Protein AF-A0A8H5KND0-F1 (afdb_monomer)

Structure (mmCIF, N/CA/C/O backbone):
data_AF-A0A8H5KND0-F1
#
_entry.id   AF-A0A8H5KND0-F1
#
loop_
_atom_site.group_PDB
_atom_site.id
_atom_site.type_symbol
_atom_site.label_atom_id
_atom_site.label_alt_id
_atom_site.label_comp_id
_atom_site.label_asym_id
_atom_site.label_entity_id
_atom_site.label_seq_id
_atom_site.pdbx_PDB_ins_code
_atom_site.Cartn_x
_atom_site.Cartn_y
_atom_site.Cartn_z
_atom_site.occupancy
_atom_site.B_iso_or_equiv
_atom_site.auth_seq_id
_atom_site.auth_comp_id
_atom_site.auth_asym_id
_atom_site.auth_atom_id
_atom_site.pdbx_PDB_model_num
ATOM 1 N N . MET A 1 1 ? -4.749 23.065 -3.762 1.00 37.09 1 MET A N 1
ATOM 2 C CA . MET A 1 1 ? -4.722 21.613 -3.501 1.00 37.09 1 MET A CA 1
ATOM 3 C C . MET A 1 1 ? -5.572 21.393 -2.271 1.00 37.09 1 MET A C 1
ATOM 5 O O . MET A 1 1 ? -5.236 21.944 -1.234 1.00 37.09 1 MET A O 1
ATOM 9 N N . SER A 1 2 ? -6.724 20.744 -2.408 1.00 36.97 2 SER A N 1
ATOM 10 C CA . SER A 1 2 ? -7.594 20.468 -1.264 1.00 36.97 2 SER A CA 1
ATOM 11 C C . SER A 1 2 ? -6.877 19.474 -0.355 1.00 36.97 2 SER A C 1
ATOM 13 O O . SER A 1 2 ? -6.559 18.373 -0.800 1.00 36.97 2 SER A O 1
ATOM 15 N N . SER A 1 3 ? -6.564 19.870 0.879 1.00 43.94 3 SER A N 1
ATOM 16 C CA . SER A 1 3 ? -6.130 18.925 1.906 1.00 43.94 3 SER A CA 1
ATOM 17 C C . SER A 1 3 ? -7.290 17.968 2.158 1.00 43.94 3 SER A C 1
ATOM 19 O O . SER A 1 3 ? -8.292 18.366 2.748 1.00 43.94 3 SER A O 1
ATOM 21 N N . ASN A 1 4 ? -7.186 16.730 1.673 1.00 55.44 4 ASN A N 1
ATOM 22 C CA . ASN A 1 4 ? -8.053 15.652 2.135 1.00 55.44 4 ASN A CA 1
ATOM 23 C C . ASN A 1 4 ? -7.668 15.375 3.589 1.00 55.44 4 ASN A C 1
ATOM 25 O O . ASN A 1 4 ? -6.704 14.663 3.863 1.00 55.44 4 ASN A O 1
ATOM 29 N N . THR A 1 5 ? -8.360 16.023 4.520 1.00 63.59 5 THR A N 1
ATOM 30 C CA . THR A 1 5 ? -8.155 15.807 5.950 1.00 63.59 5 THR A CA 1
ATOM 31 C C . THR A 1 5 ? -8.775 14.464 6.317 1.00 63.59 5 THR A C 1
ATOM 33 O O . THR A 1 5 ? -9.998 14.326 6.343 1.00 63.59 5 THR A O 1
ATOM 36 N N . ILE A 1 6 ? -7.932 13.467 6.578 1.00 80.19 6 ILE A N 1
ATOM 37 C CA . ILE A 1 6 ? -8.362 12.140 7.022 1.00 80.19 6 ILE A CA 1
ATOM 38 C C . ILE A 1 6 ? -8.923 12.289 8.434 1.00 80.19 6 ILE A C 1
ATOM 40 O O . ILE A 1 6 ? -8.190 12.569 9.378 1.00 80.19 6 ILE A O 1
ATOM 44 N N . SER A 1 7 ? -10.243 12.171 8.558 1.00 82.94 7 SER A N 1
ATOM 45 C CA . SER A 1 7 ? -10.972 12.425 9.809 1.00 82.94 7 SER A CA 1
ATOM 46 C C . SER A 1 7 ? -11.584 11.167 10.424 1.00 82.94 7 SER A C 1
ATOM 48 O O . SER A 1 7 ? -12.046 11.205 11.562 1.00 82.94 7 SER A O 1
ATOM 50 N N . GLN A 1 8 ? -11.569 10.046 9.699 1.00 90.94 8 GLN A N 1
ATOM 51 C CA . GLN A 1 8 ? -12.144 8.778 10.135 1.00 90.94 8 GLN A CA 1
ATOM 52 C C . GLN A 1 8 ? -11.347 7.584 9.605 1.00 90.94 8 GLN A C 1
ATOM 54 O O . GLN A 1 8 ? -10.642 7.681 8.600 1.00 90.94 8 GLN A O 1
ATOM 59 N N . LEU A 1 9 ? -11.473 6.451 10.296 1.00 93.88 9 LEU A N 1
ATOM 60 C CA . LEU A 1 9 ? -10.947 5.171 9.830 1.00 93.88 9 LEU A CA 1
ATOM 61 C C . LEU A 1 9 ? -11.792 4.632 8.665 1.00 93.88 9 LEU A C 1
ATOM 63 O O . LEU A 1 9 ? -13.006 4.845 8.653 1.00 93.88 9 LEU A O 1
ATOM 67 N N . PRO A 1 10 ? -11.187 3.881 7.727 1.00 95.19 10 PRO A N 1
ATOM 68 C CA . PRO A 1 10 ? -11.930 3.250 6.649 1.00 95.19 10 PRO A CA 1
ATOM 69 C C . PRO A 1 10 ? -12.854 2.161 7.206 1.00 95.19 10 PRO A C 1
ATOM 71 O O . PRO A 1 10 ? -12.515 1.463 8.175 1.00 95.19 10 PRO A O 1
ATOM 74 N N . THR A 1 11 ? -14.002 1.972 6.554 1.00 95.56 11 THR A N 1
ATOM 75 C CA . THR A 1 11 ? -14.897 0.842 6.838 1.00 95.56 11 THR A CA 1
ATOM 76 C C . THR A 1 11 ? -14.176 -0.493 6.594 1.00 95.56 11 THR A C 1
ATOM 78 O O . THR A 1 11 ? -13.164 -0.527 5.885 1.00 95.56 11 THR A O 1
ATOM 81 N N . PRO A 1 12 ? -14.669 -1.622 7.142 1.00 95.31 12 PRO A N 1
ATOM 82 C CA . PRO A 1 12 ? -14.065 -2.931 6.887 1.00 95.31 12 PRO A CA 1
ATOM 83 C C . PRO A 1 12 ? -13.919 -3.256 5.391 1.00 95.31 12 PRO A C 1
ATOM 85 O O . PRO A 1 12 ? -12.857 -3.699 4.968 1.00 95.31 12 PRO A O 1
ATOM 88 N N . GLU A 1 13 ? -14.932 -2.941 4.579 1.00 95.88 13 GLU A N 1
ATOM 89 C CA . GLU A 1 13 ? -14.924 -3.164 3.124 1.00 95.88 13 GLU A CA 1
ATOM 90 C C . GLU A 1 13 ? -13.897 -2.277 2.395 1.00 95.88 13 GLU A C 1
ATOM 92 O O . GLU A 1 13 ? -13.140 -2.743 1.538 1.00 95.88 13 GLU A O 1
ATOM 97 N N . GLN A 1 14 ? -13.811 -0.993 2.764 1.00 96.56 14 GLN A N 1
ATOM 98 C CA . GLN A 1 14 ? -12.798 -0.081 2.220 1.00 96.56 14 GLN A CA 1
ATOM 99 C C . GLN A 1 14 ? -11.389 -0.546 2.588 1.00 96.56 14 GLN A C 1
ATOM 101 O O . GLN A 1 14 ? -10.478 -0.526 1.760 1.00 96.56 14 GLN A O 1
ATOM 106 N N . ARG A 1 15 ? -11.205 -1.000 3.828 1.00 96.69 15 ARG A N 1
ATOM 107 C CA . ARG A 1 15 ? -9.927 -1.504 4.319 1.00 96.69 15 ARG A CA 1
ATOM 108 C C . ARG A 1 15 ? -9.506 -2.777 3.602 1.00 96.69 15 ARG A C 1
ATOM 110 O O . ARG A 1 15 ? -8.347 -2.873 3.207 1.00 96.69 15 ARG A O 1
ATOM 117 N 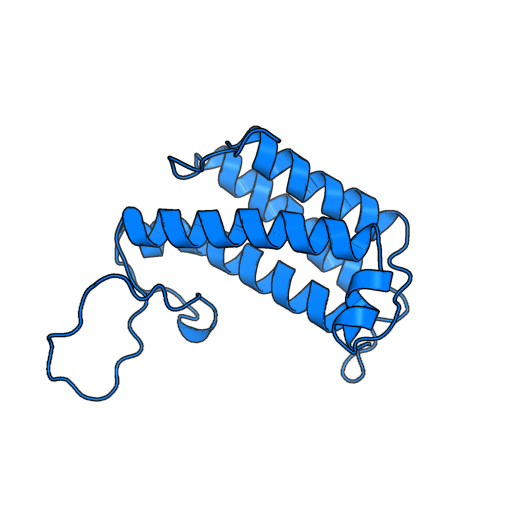N . GLU A 1 16 ? -10.423 -3.719 3.407 1.00 97.00 16 GLU A N 1
ATOM 118 C CA . GLU A 1 16 ? -10.185 -4.934 2.627 1.00 97.00 16 GLU A CA 1
ATOM 119 C C . GLU A 1 16 ? -9.772 -4.584 1.195 1.00 97.00 16 GLU A C 1
ATOM 121 O O . GLU A 1 16 ? -8.762 -5.083 0.702 1.00 97.00 16 GLU A O 1
ATOM 126 N N . THR A 1 17 ? -10.471 -3.633 0.570 1.0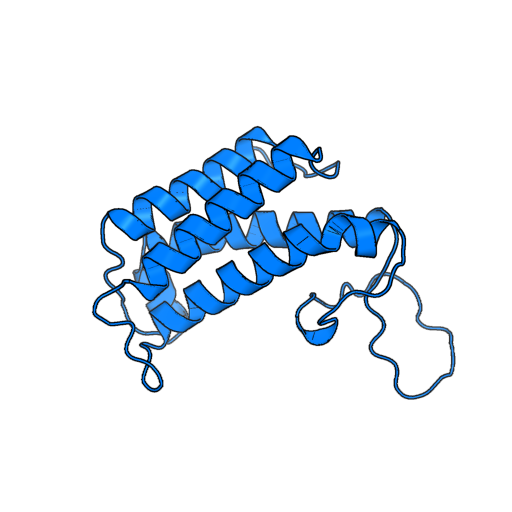0 98.00 17 THR A N 1
ATOM 127 C CA . THR A 1 17 ? -10.136 -3.142 -0.773 1.00 98.00 17 THR A CA 1
ATOM 128 C C . THR A 1 17 ? -8.728 -2.544 -0.829 1.00 98.00 17 THR A C 1
ATOM 130 O O . THR A 1 17 ? -7.941 -2.912 -1.701 1.00 98.00 17 THR A O 1
ATOM 133 N N . ILE A 1 18 ? -8.372 -1.647 0.098 1.00 97.75 18 ILE A N 1
ATOM 134 C CA . ILE A 1 18 ? -7.031 -1.036 0.143 1.00 97.75 18 ILE A CA 1
ATOM 135 C C . ILE A 1 18 ? -5.961 -2.111 0.375 1.00 97.75 18 ILE A C 1
ATOM 137 O O . ILE A 1 18 ? -4.939 -2.120 -0.311 1.00 97.75 18 ILE A O 1
ATOM 141 N N . THR A 1 19 ? -6.212 -3.040 1.298 1.00 98.12 19 THR A N 1
ATOM 142 C CA . THR A 1 19 ? -5.298 -4.141 1.633 1.00 98.12 19 THR A CA 1
ATOM 143 C C . THR A 1 19 ? -5.052 -5.032 0.416 1.00 98.12 19 THR A C 1
ATOM 145 O O . THR A 1 19 ? -3.902 -5.282 0.066 1.00 98.12 19 THR A O 1
ATOM 148 N N . ALA A 1 20 ? -6.107 -5.417 -0.307 1.00 98.31 20 ALA A N 1
ATOM 149 C CA . ALA A 1 20 ? -5.995 -6.204 -1.532 1.00 98.31 20 ALA A CA 1
ATOM 150 C C . ALA A 1 20 ? -5.185 -5.480 -2.622 1.00 98.31 20 ALA A C 1
ATOM 152 O O . ALA A 1 20 ? -4.365 -6.098 -3.297 1.00 98.31 20 ALA A O 1
ATOM 153 N N . ARG A 1 21 ? -5.352 -4.159 -2.775 1.00 98.50 21 ARG A N 1
ATOM 154 C CA . ARG A 1 21 ? -4.564 -3.375 -3.744 1.00 98.50 21 ARG A CA 1
ATOM 155 C C . ARG A 1 21 ? -3.096 -3.248 -3.351 1.00 98.50 21 ARG A C 1
ATOM 157 O O . ARG A 1 21 ? -2.237 -3.281 -4.229 1.00 98.50 21 ARG A O 1
ATOM 164 N N . LEU A 1 22 ? -2.799 -3.117 -2.058 1.00 98.44 22 LEU A N 1
ATOM 165 C CA . LEU A 1 22 ? -1.423 -3.137 -1.558 1.00 98.44 22 LEU A CA 1
ATOM 166 C C . LEU A 1 22 ? -0.769 -4.501 -1.820 1.00 98.44 22 LEU A C 1
ATOM 168 O O . LEU A 1 22 ? 0.366 -4.547 -2.282 1.00 98.44 22 LEU A O 1
ATOM 172 N N . GLU A 1 23 ? -1.499 -5.596 -1.604 1.00 98.62 23 GLU A N 1
ATOM 173 C CA . GLU A 1 23 ? -1.040 -6.957 -1.902 1.00 98.62 23 GLU A CA 1
ATOM 174 C C . GLU A 1 23 ? -0.790 -7.174 -3.407 1.00 98.62 23 GLU A C 1
ATOM 176 O O . GLU A 1 23 ? 0.235 -7.739 -3.793 1.00 98.62 23 GLU A O 1
ATOM 181 N N . ASP A 1 24 ? -1.674 -6.673 -4.277 1.00 98.56 24 ASP A N 1
ATOM 182 C CA . ASP A 1 24 ? -1.467 -6.695 -5.733 1.00 98.56 24 ASP A CA 1
ATOM 183 C C . ASP A 1 24 ? -0.183 -5.942 -6.133 1.00 98.56 24 ASP A C 1
ATOM 185 O O . ASP A 1 24 ? 0.570 -6.398 -6.998 1.00 98.56 24 ASP A O 1
ATOM 189 N N . LEU A 1 25 ? 0.080 -4.792 -5.503 1.00 98.62 25 LEU A N 1
ATOM 190 C CA . LEU A 1 25 ? 1.283 -3.996 -5.747 1.00 98.62 25 LEU A CA 1
ATOM 191 C C . LEU A 1 25 ? 2.552 -4.705 -5.252 1.00 98.62 25 LEU A C 1
ATOM 193 O O . LEU A 1 25 ? 3.550 -4.716 -5.971 1.00 98.62 25 LEU A O 1
ATOM 197 N N . ILE A 1 26 ? 2.512 -5.335 -4.073 1.00 98.44 26 ILE A N 1
ATOM 198 C CA . ILE A 1 26 ? 3.617 -6.154 -3.546 1.00 98.44 26 ILE A CA 1
ATOM 199 C C . ILE A 1 26 ? 3.991 -7.237 -4.558 1.00 98.44 26 ILE A C 1
ATOM 201 O O . ILE A 1 26 ? 5.151 -7.323 -4.957 1.00 98.44 26 ILE A O 1
ATOM 205 N N . LYS A 1 27 ? 3.006 -8.005 -5.040 1.00 98.50 27 LYS A N 1
ATOM 206 C CA . LYS A 1 27 ? 3.230 -9.074 -6.026 1.00 98.50 27 LYS A CA 1
ATOM 207 C C . LYS A 1 27 ? 3.809 -8.550 -7.336 1.00 98.50 27 LYS A C 1
ATOM 209 O O . LYS A 1 27 ? 4.680 -9.195 -7.917 1.00 98.50 27 LYS A O 1
ATOM 214 N N . ALA A 1 28 ? 3.347 -7.390 -7.805 1.00 98.44 28 ALA A N 1
ATOM 215 C CA . ALA A 1 28 ? 3.879 -6.765 -9.013 1.00 98.44 28 ALA A CA 1
ATOM 216 C C . ALA A 1 28 ? 5.356 -6.364 -8.845 1.00 98.44 28 ALA A C 1
ATOM 218 O O . ALA A 1 28 ? 6.154 -6.600 -9.750 1.00 98.44 28 ALA A O 1
ATOM 219 N N . ILE A 1 29 ? 5.728 -5.819 -7.681 1.00 97.94 29 ILE A N 1
ATOM 220 C CA . ILE A 1 29 ? 7.119 -5.477 -7.354 1.00 97.94 29 ILE A CA 1
ATOM 221 C C . ILE A 1 29 ? 7.990 -6.735 -7.253 1.00 97.94 29 ILE A C 1
ATOM 223 O O . ILE A 1 29 ? 9.070 -6.779 -7.835 1.00 97.94 29 ILE A O 1
ATOM 227 N N . GLU A 1 30 ? 7.512 -7.777 -6.573 1.00 97.44 30 GLU A N 1
ATOM 228 C CA . GLU A 1 30 ? 8.237 -9.047 -6.415 1.00 97.44 30 GLU A CA 1
ATOM 229 C C . GLU A 1 30 ? 8.379 -9.828 -7.736 1.00 97.44 30 GLU A C 1
ATOM 231 O O . GLU A 1 30 ? 9.264 -10.670 -7.866 1.00 97.44 30 GLU A O 1
ATOM 236 N N . SER A 1 31 ? 7.541 -9.525 -8.733 1.00 97.31 31 SER A N 1
ATOM 237 C CA . SER A 1 31 ? 7.619 -10.086 -10.091 1.00 97.31 31 SER A CA 1
ATOM 238 C C . SER A 1 31 ? 8.517 -9.277 -11.035 1.00 97.31 31 SER A C 1
ATOM 240 O O . SER A 1 31 ? 8.691 -9.651 -12.196 1.00 97.31 31 SER A O 1
ATOM 242 N N . HIS A 1 32 ? 9.060 -8.147 -10.577 1.00 96.62 32 HIS A N 1
ATOM 243 C CA . HIS A 1 32 ? 9.923 -7.297 -11.384 1.00 96.62 32 HIS A CA 1
ATOM 244 C C . HIS A 1 32 ? 11.230 -8.022 -11.742 1.00 96.62 32 HIS A C 1
ATOM 246 O O . HIS A 1 32 ? 11.815 -8.712 -10.913 1.00 96.62 32 HIS A O 1
ATOM 252 N N . SER A 1 33 ? 11.755 -7.829 -12.954 1.00 94.19 33 SER A N 1
ATOM 253 C CA . SER A 1 33 ? 12.955 -8.545 -13.428 1.00 94.19 33 SER A CA 1
ATOM 254 C C . SER A 1 33 ? 14.218 -8.263 -12.602 1.00 94.19 33 SER A C 1
ATOM 256 O O . SER A 1 33 ? 15.110 -9.104 -12.525 1.00 94.19 33 SER A O 1
ATOM 258 N N . GLN A 1 34 ? 14.288 -7.089 -11.968 1.00 93.12 34 GLN A N 1
ATOM 259 C CA . GLN A 1 34 ? 15.369 -6.693 -11.053 1.00 93.12 34 GLN A CA 1
ATOM 260 C C . GLN A 1 34 ? 15.111 -7.095 -9.588 1.00 93.12 34 GLN A C 1
ATOM 262 O O . GLN A 1 34 ? 15.919 -6.789 -8.708 1.00 93.12 34 GLN A O 1
ATOM 267 N N . TRP A 1 35 ? 13.994 -7.768 -9.299 1.00 95.94 35 TRP A N 1
ATOM 268 C CA . TRP A 1 35 ? 13.734 -8.361 -7.992 1.00 95.94 35 TRP A CA 1
ATOM 269 C C . TRP A 1 35 ? 14.466 -9.701 -7.883 1.00 95.94 35 TRP A C 1
ATOM 271 O O . TRP A 1 35 ? 13.915 -10.769 -8.142 1.00 95.94 35 TRP A O 1
ATOM 281 N N . THR A 1 36 ? 15.745 -9.650 -7.509 1.00 93.56 36 THR A N 1
ATOM 282 C CA . THR A 1 36 ? 16.612 -10.836 -7.416 1.00 93.56 36 THR A CA 1
ATOM 283 C C . THR A 1 36 ? 17.139 -11.060 -5.996 1.00 93.56 36 THR A C 1
ATOM 285 O O . THR A 1 36 ? 18.301 -10.755 -5.722 1.00 93.56 36 THR A O 1
ATOM 288 N N . PRO A 1 37 ? 16.327 -11.585 -5.058 1.00 91.62 37 PRO A N 1
ATOM 289 C CA . PRO A 1 37 ? 16.787 -11.881 -3.705 1.00 91.62 37 PRO A CA 1
ATOM 290 C C . PRO A 1 37 ? 18.016 -12.814 -3.680 1.00 91.62 37 PRO A C 1
ATOM 292 O O . PRO A 1 37 ? 18.090 -13.750 -4.478 1.00 91.62 37 PRO A O 1
ATOM 295 N N . PRO A 1 38 ? 18.979 -12.598 -2.761 1.00 90.12 38 PRO A N 1
ATOM 296 C CA . PRO A 1 38 ? 18.996 -11.547 -1.737 1.00 90.12 38 PRO A CA 1
ATOM 297 C C . PRO A 1 38 ? 19.472 -10.173 -2.253 1.00 90.12 38 PRO A C 1
ATOM 299 O O . PRO A 1 38 ? 19.368 -9.184 -1.534 1.00 90.12 38 PRO A O 1
ATOM 302 N N . ASN A 1 39 ? 19.976 -10.091 -3.486 1.00 89.25 39 ASN A N 1
ATOM 303 C CA . ASN A 1 39 ? 20.545 -8.882 -4.086 1.00 89.25 39 ASN A CA 1
ATOM 304 C C . ASN A 1 39 ? 19.473 -8.074 -4.829 1.00 89.25 39 ASN A C 1
ATOM 306 O O . ASN A 1 39 ? 19.498 -7.957 -6.053 1.00 89.25 39 ASN A O 1
ATOM 310 N N . VAL A 1 40 ? 18.502 -7.554 -4.083 1.00 93.19 40 VAL A N 1
ATOM 311 C CA . VAL A 1 40 ? 17.439 -6.710 -4.639 1.00 93.19 40 VAL A CA 1
ATOM 312 C C . VAL A 1 40 ? 17.972 -5.300 -4.901 1.00 93.19 40 VAL A C 1
ATOM 314 O O . VAL A 1 40 ? 18.732 -4.755 -4.097 1.00 93.19 40 VAL A O 1
ATOM 317 N N . ASP A 1 41 ? 17.556 -4.692 -6.014 1.00 94.25 41 ASP A N 1
ATOM 318 C CA . ASP A 1 41 ? 17.822 -3.278 -6.283 1.00 94.25 41 ASP A CA 1
ATOM 319 C C . ASP A 1 41 ? 17.334 -2.379 -5.124 1.00 94.25 41 ASP A C 1
ATOM 321 O O . ASP A 1 41 ? 16.240 -2.558 -4.589 1.00 94.25 41 ASP A O 1
ATOM 325 N N . ARG A 1 42 ? 18.144 -1.391 -4.720 1.00 92.50 42 ARG A N 1
ATOM 326 C CA . ARG A 1 42 ? 17.865 -0.581 -3.521 1.00 92.50 42 ARG A CA 1
ATOM 327 C C . ARG A 1 42 ? 16.634 0.314 -3.662 1.00 92.50 42 ARG A C 1
ATOM 329 O O . ARG A 1 42 ? 15.934 0.502 -2.669 1.00 92.50 42 ARG A O 1
ATOM 336 N N . GLY A 1 43 ? 16.383 0.880 -4.842 1.00 93.69 43 GLY A N 1
ATOM 337 C CA . GLY A 1 43 ? 15.194 1.692 -5.108 1.00 93.69 43 GLY A CA 1
ATOM 338 C C . GLY A 1 43 ? 13.929 0.837 -5.109 1.00 93.69 43 GLY A C 1
ATOM 339 O O . GLY A 1 43 ? 12.931 1.200 -4.486 1.00 93.69 43 GLY A O 1
ATOM 340 N N . LEU A 1 44 ? 14.007 -0.346 -5.720 1.00 95.31 44 LEU A N 1
ATOM 341 C CA . LEU A 1 44 ? 12.906 -1.305 -5.751 1.00 95.31 44 LEU A CA 1
ATOM 342 C C . LEU A 1 44 ? 12.585 -1.850 -4.349 1.00 95.31 44 LEU A C 1
ATOM 344 O O . LEU A 1 44 ? 11.423 -1.876 -3.945 1.00 95.31 44 LEU A O 1
ATOM 348 N N . PHE A 1 45 ? 13.614 -2.212 -3.578 1.00 95.38 45 PHE A N 1
ATOM 349 C CA . PHE A 1 45 ? 13.469 -2.656 -2.191 1.00 95.38 45 PHE A CA 1
ATOM 350 C C . PHE A 1 45 ? 12.874 -1.566 -1.297 1.00 95.38 45 PHE A C 1
ATOM 352 O O . PHE A 1 45 ? 12.020 -1.860 -0.467 1.00 95.38 45 PHE A O 1
ATOM 359 N N . HIS A 1 46 ? 13.298 -0.311 -1.474 1.00 94.31 46 HIS A N 1
ATOM 360 C CA . HIS A 1 46 ? 12.757 0.818 -0.721 1.00 94.31 46 HIS A CA 1
ATOM 361 C C . HIS A 1 46 ? 11.243 0.914 -0.906 1.00 94.31 46 HIS A C 1
ATOM 363 O O . HIS A 1 46 ? 10.503 0.890 0.073 1.00 94.31 46 HIS A O 1
ATOM 369 N N . VAL A 1 47 ? 10.776 0.941 -2.157 1.00 95.44 47 VAL A N 1
ATOM 370 C CA . VAL A 1 47 ? 9.341 0.982 -2.461 1.00 95.44 47 VAL A CA 1
ATOM 371 C C . VAL A 1 47 ? 8.614 -0.238 -1.895 1.00 95.44 47 VAL A C 1
ATOM 373 O O . VAL A 1 47 ? 7.580 -0.080 -1.249 1.00 95.44 47 VAL A O 1
ATOM 376 N N . TRP A 1 48 ? 9.165 -1.441 -2.068 1.00 96.62 48 TRP A N 1
ATOM 377 C CA . TRP A 1 48 ? 8.585 -2.667 -1.517 1.00 96.62 48 TRP A CA 1
ATOM 378 C C . TRP A 1 48 ? 8.422 -2.625 0.009 1.00 96.62 48 TRP A C 1
ATOM 380 O O . TRP A 1 48 ? 7.340 -2.934 0.506 1.00 96.62 48 TRP A O 1
ATOM 390 N N . ASP A 1 49 ? 9.450 -2.205 0.754 1.00 94.50 49 ASP A N 1
ATOM 391 C CA . ASP A 1 49 ? 9.415 -2.134 2.224 1.00 94.50 49 ASP A CA 1
ATOM 392 C C . ASP A 1 49 ? 8.308 -1.185 2.698 1.00 94.50 49 ASP A C 1
ATOM 394 O O . ASP A 1 49 ? 7.550 -1.516 3.613 1.00 94.50 49 ASP A O 1
ATOM 398 N N . PHE A 1 50 ? 8.129 -0.050 2.016 1.00 92.38 50 PHE A N 1
ATOM 399 C CA . PHE A 1 50 ? 7.011 0.849 2.296 1.00 92.38 50 PHE A CA 1
ATOM 400 C C . PHE A 1 50 ? 5.657 0.188 2.062 1.00 92.38 50 PHE A C 1
ATOM 402 O O . PHE A 1 50 ? 4.808 0.230 2.953 1.00 92.38 50 PHE A O 1
ATOM 409 N N . VAL A 1 51 ? 5.451 -0.438 0.901 1.00 96.69 51 VAL A N 1
ATOM 410 C CA . VAL A 1 51 ? 4.162 -1.062 0.569 1.00 96.69 51 VAL A CA 1
ATOM 411 C C . VAL A 1 51 ? 3.851 -2.212 1.535 1.00 96.69 51 VAL A C 1
ATOM 413 O O . VAL A 1 51 ? 2.723 -2.307 2.019 1.00 96.69 51 VAL A O 1
ATOM 416 N N . LYS A 1 52 ? 4.846 -3.031 1.906 1.00 96.19 52 LYS A N 1
ATOM 417 C CA . LYS A 1 52 ? 4.697 -4.109 2.901 1.00 96.19 52 LYS A CA 1
ATOM 418 C C . LYS A 1 52 ? 4.305 -3.582 4.275 1.00 96.19 52 LYS A C 1
ATOM 420 O O . LYS A 1 52 ? 3.388 -4.128 4.887 1.00 96.19 52 LYS A O 1
ATOM 425 N N . ARG A 1 53 ? 4.952 -2.515 4.757 1.00 94.12 53 ARG A N 1
ATOM 426 C CA . ARG A 1 53 ? 4.594 -1.902 6.047 1.00 94.12 53 ARG A CA 1
ATOM 427 C C . ARG A 1 53 ? 3.204 -1.289 6.012 1.00 94.12 53 ARG A C 1
ATOM 429 O O . ARG A 1 53 ? 2.441 -1.487 6.951 1.00 94.12 53 ARG A O 1
ATOM 436 N N . SER A 1 54 ? 2.843 -0.602 4.928 1.00 95.94 54 SER A N 1
ATOM 437 C CA . SER A 1 54 ? 1.492 -0.064 4.756 1.00 95.94 54 SER A CA 1
ATOM 438 C C . SER A 1 54 ? 0.439 -1.170 4.753 1.00 95.94 54 SER A C 1
ATOM 440 O O . SER A 1 54 ? -0.565 -1.044 5.447 1.00 95.94 54 SER A O 1
ATOM 442 N N . HIS A 1 55 ? 0.689 -2.276 4.047 1.00 97.81 55 HIS A N 1
ATOM 443 C CA . HIS A 1 55 ? -0.185 -3.447 4.064 1.00 97.81 55 HIS A CA 1
ATOM 444 C C . HIS A 1 55 ? -0.356 -3.991 5.486 1.00 97.81 55 HIS A C 1
ATOM 446 O O . HIS A 1 55 ? -1.477 -4.154 5.958 1.00 97.81 55 HIS A O 1
ATOM 452 N N . TYR A 1 56 ? 0.747 -4.220 6.200 1.00 96.31 56 TYR A N 1
ATOM 453 C CA . TYR A 1 56 ? 0.708 -4.717 7.573 1.00 96.31 56 TYR A CA 1
ATOM 454 C C . TYR A 1 56 ? -0.070 -3.783 8.518 1.00 96.31 56 TYR A C 1
ATOM 456 O O . TYR A 1 56 ? -0.958 -4.245 9.236 1.00 96.31 56 TYR A O 1
ATOM 464 N N . ILE A 1 57 ? 0.170 -2.469 8.460 1.00 94.75 57 ILE A N 1
ATOM 465 C CA . ILE A 1 57 ? -0.586 -1.490 9.258 1.00 94.75 57 ILE A CA 1
ATOM 466 C C . ILE A 1 57 ? -2.088 -1.611 8.980 1.00 94.75 57 ILE A C 1
ATOM 468 O O . ILE A 1 57 ? -2.873 -1.656 9.925 1.00 94.75 57 ILE A O 1
ATOM 472 N N . MET A 1 58 ? -2.494 -1.726 7.709 1.00 96.62 58 MET A N 1
ATOM 473 C CA . MET A 1 58 ? -3.904 -1.893 7.340 1.00 96.62 58 MET A CA 1
ATOM 474 C C . MET A 1 58 ? -4.526 -3.154 7.953 1.00 96.62 58 MET A C 1
ATOM 476 O O . MET A 1 58 ? -5.667 -3.099 8.411 1.00 96.62 58 MET A O 1
ATOM 480 N N . THR A 1 59 ? -3.779 -4.259 8.039 1.00 96.44 59 THR A N 1
ATOM 481 C CA . THR A 1 59 ? -4.259 -5.497 8.684 1.00 96.44 59 THR A CA 1
ATOM 482 C C . THR A 1 59 ? -4.389 -5.389 10.206 1.00 96.44 59 THR A C 1
ATOM 484 O O . THR A 1 59 ? -5.172 -6.118 10.808 1.00 96.44 59 THR A O 1
ATOM 487 N N . GLU A 1 60 ? -3.673 -4.454 10.833 1.00 95.62 60 GLU A N 1
ATOM 488 C CA . GLU A 1 60 ? -3.627 -4.291 12.291 1.00 95.62 60 GLU A CA 1
ATOM 489 C C . GLU A 1 60 ? -4.498 -3.139 12.814 1.00 95.62 60 GLU A C 1
ATOM 491 O O . GLU A 1 60 ? -4.622 -2.981 14.028 1.00 95.62 60 GLU A O 1
ATOM 496 N N . LEU A 1 61 ? -5.142 -2.347 11.945 1.00 93.94 61 LEU A N 1
ATOM 497 C CA . LEU A 1 61 ? -5.906 -1.157 12.355 1.00 93.94 61 LEU A CA 1
ATOM 498 C C . LEU A 1 61 ? -6.944 -1.436 13.457 1.00 93.94 61 LEU A C 1
ATOM 500 O O . LEU A 1 61 ? -7.051 -0.646 14.394 1.00 93.94 61 LEU A O 1
ATOM 504 N N . ASP A 1 62 ? -7.666 -2.562 13.409 1.00 94.06 62 ASP A N 1
ATOM 505 C CA . ASP A 1 62 ? -8.630 -2.905 14.471 1.00 94.06 62 ASP A CA 1
ATOM 506 C C . ASP A 1 62 ? -7.944 -3.290 15.779 1.00 94.06 62 ASP A C 1
ATOM 508 O O . ASP A 1 62 ? -8.488 -3.047 16.856 1.00 94.06 62 ASP A O 1
ATOM 512 N N . ASN A 1 63 ? -6.771 -3.921 15.704 1.00 93.00 63 ASN A N 1
ATOM 513 C CA . ASN A 1 63 ? -6.006 -4.275 16.892 1.00 93.00 63 ASN A CA 1
ATOM 514 C C . ASN A 1 63 ? -5.456 -3.015 17.557 1.00 93.00 63 ASN A C 1
ATOM 516 O O . ASN A 1 63 ? -5.616 -2.864 18.765 1.00 93.00 63 ASN A O 1
ATOM 520 N N . ILE A 1 64 ? -4.930 -2.072 16.771 1.00 91.44 64 ILE A N 1
ATOM 521 C CA . ILE A 1 64 ? -4.488 -0.760 17.258 1.00 91.44 64 ILE A CA 1
ATOM 522 C C . ILE A 1 64 ? -5.666 -0.007 17.892 1.00 91.44 64 ILE A C 1
ATOM 524 O O . ILE A 1 64 ? -5.566 0.434 19.038 1.00 91.44 64 ILE A O 1
ATOM 528 N N . ALA A 1 65 ? -6.805 0.084 17.193 1.00 90.88 65 ALA A N 1
ATOM 529 C CA . ALA A 1 65 ? -7.986 0.806 17.668 1.00 90.88 65 ALA A CA 1
ATOM 530 C C . ALA A 1 65 ? -8.542 0.230 18.979 1.00 90.88 65 ALA A C 1
ATOM 532 O O . ALA A 1 65 ? -8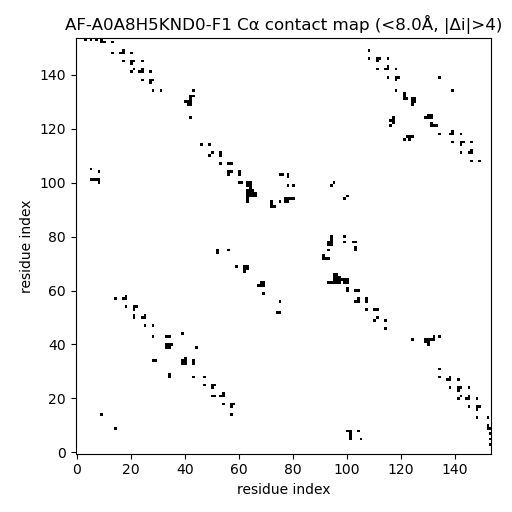.954 0.979 19.861 1.00 90.88 65 ALA A O 1
ATOM 533 N N . ALA A 1 66 ? -8.522 -1.096 19.127 1.00 90.25 66 ALA A N 1
ATOM 534 C CA . ALA A 1 66 ? -9.017 -1.788 20.313 1.00 90.25 66 ALA A CA 1
ATOM 535 C C . ALA A 1 66 ? -7.959 -1.995 21.414 1.00 90.25 66 ALA A C 1
ATOM 537 O O . ALA A 1 66 ? -8.262 -2.641 22.417 1.00 90.25 66 ALA A O 1
ATOM 538 N N . GLY A 1 67 ? -6.718 -1.527 21.227 1.00 86.94 67 GLY A N 1
ATOM 539 C CA . GLY A 1 67 ? -5.620 -1.768 22.171 1.00 86.94 67 GLY A CA 1
ATOM 540 C C . GLY A 1 67 ? -5.230 -3.240 22.323 1.00 86.94 67 GLY A C 1
ATOM 541 O O . GLY A 1 67 ? -4.703 -3.646 23.358 1.00 86.94 67 GLY A O 1
ATOM 542 N N . ARG A 1 68 ? -5.494 -4.061 21.302 1.00 89.12 68 ARG A N 1
ATOM 543 C CA . ARG A 1 68 ? -5.050 -5.456 21.254 1.00 89.12 68 ARG A CA 1
ATOM 544 C C . ARG A 1 68 ? -3.594 -5.536 20.806 1.00 89.12 68 ARG A C 1
ATOM 546 O O . ARG A 1 68 ? -3.071 -4.657 20.127 1.00 89.12 68 ARG A O 1
ATOM 553 N N . LYS A 1 69 ? -2.939 -6.637 21.172 1.00 88.75 69 LYS A N 1
ATOM 554 C CA . LYS A 1 69 ? -1.566 -6.924 20.756 1.00 88.75 69 LYS A CA 1
ATOM 555 C C . LYS A 1 69 ? -1.492 -7.067 19.230 1.00 88.75 69 LYS A C 1
ATOM 557 O O . LYS A 1 69 ? -2.187 -7.907 18.667 1.00 88.75 69 LYS A O 1
ATOM 562 N N . VAL A 1 70 ? -0.608 -6.289 18.612 1.00 88.88 70 VAL A N 1
ATOM 563 C CA . VAL A 1 70 ? -0.217 -6.412 17.198 1.00 88.88 70 VAL A CA 1
ATOM 564 C C . VAL A 1 70 ? 0.902 -7.447 17.037 1.00 88.88 70 VAL A C 1
ATOM 566 O O . VAL A 1 70 ? 1.631 -7.725 17.996 1.00 88.88 70 VAL A O 1
ATOM 569 N N . GLN A 1 71 ? 1.059 -8.024 15.846 1.00 89.62 71 GLN A N 1
ATOM 570 C CA . GLN A 1 71 ? 2.035 -9.103 15.628 1.00 89.62 71 GLN A CA 1
ATOM 571 C C . GLN A 1 71 ? 3.495 -8.614 15.609 1.00 89.62 71 GLN A C 1
ATOM 573 O O . GLN A 1 71 ? 4.348 -9.186 16.287 1.00 89.62 71 GLN A O 1
ATOM 578 N N . HIS A 1 72 ? 3.749 -7.532 14.877 1.00 87.81 72 HIS A N 1
ATOM 579 C CA . HIS A 1 72 ? 5.049 -6.902 14.619 1.00 87.81 72 HIS A CA 1
ATOM 580 C C . HIS A 1 72 ? 5.033 -5.421 15.039 1.00 87.81 72 HIS A C 1
ATOM 582 O O . HIS A 1 72 ? 4.908 -4.527 14.194 1.00 87.81 72 HIS A O 1
ATOM 588 N N . PRO A 1 73 ? 5.081 -5.114 16.348 1.00 85.56 73 PRO A N 1
ATOM 589 C CA . PRO A 1 73 ? 5.012 -3.736 16.841 1.00 85.56 73 PRO A CA 1
ATOM 590 C C . PRO A 1 73 ? 6.136 -2.835 16.306 1.00 85.56 73 PRO A C 1
ATOM 592 O O . PRO A 1 73 ? 5.938 -1.638 16.132 1.00 85.56 73 PRO A O 1
ATOM 595 N N . GLU A 1 74 ? 7.301 -3.400 15.992 1.00 84.25 74 GLU A N 1
ATOM 596 C CA . GLU A 1 74 ? 8.463 -2.705 15.436 1.00 84.25 74 GLU A CA 1
ATOM 597 C C . GLU A 1 74 ? 8.253 -2.151 14.018 1.00 84.25 74 GLU A C 1
ATOM 599 O O . GLU A 1 74 ? 9.003 -1.271 13.591 1.00 84.25 74 GLU A O 1
ATOM 604 N N . GLN A 1 75 ? 7.250 -2.650 13.287 1.00 83.88 75 GLN A N 1
ATOM 605 C CA . GLN A 1 75 ? 6.932 -2.203 11.927 1.00 83.88 75 GLN A CA 1
ATOM 606 C C . GLN A 1 75 ? 5.926 -1.043 11.894 1.00 83.88 75 GLN A C 1
ATOM 608 O O . GLN A 1 75 ? 5.734 -0.434 10.839 1.00 83.88 75 GLN A O 1
ATOM 613 N N . ILE A 1 76 ? 5.304 -0.716 13.032 1.00 82.88 76 ILE A N 1
ATOM 614 C CA . ILE A 1 76 ? 4.350 0.389 13.154 1.00 82.88 76 ILE A CA 1
ATOM 615 C C . ILE A 1 76 ? 5.119 1.656 13.557 1.00 82.88 76 ILE A C 1
ATOM 617 O O . ILE A 1 76 ? 5.912 1.612 14.502 1.00 82.88 76 ILE A O 1
ATOM 621 N N . PRO A 1 77 ? 4.915 2.795 12.869 1.00 75.81 77 PRO A N 1
ATOM 622 C CA . PRO A 1 77 ? 5.500 4.064 13.278 1.00 75.81 77 PRO A CA 1
ATOM 623 C C . PRO A 1 77 ? 5.174 4.374 14.741 1.00 75.81 77 PRO A C 1
ATOM 625 O O . PRO A 1 77 ? 4.034 4.240 15.185 1.00 75.81 77 PRO A O 1
ATOM 628 N N . LYS A 1 78 ? 6.186 4.803 15.497 1.00 71.81 78 LYS A N 1
ATOM 629 C CA . LYS A 1 78 ? 5.988 5.289 16.861 1.00 71.81 78 LYS A CA 1
ATOM 630 C C . LYS A 1 78 ? 5.324 6.659 16.772 1.00 71.81 78 LYS A C 1
ATOM 632 O O . LYS A 1 78 ? 6.002 7.655 16.550 1.00 71.81 78 LYS A O 1
ATOM 637 N N . ASN A 1 79 ? 4.004 6.701 16.899 1.00 61.28 79 ASN A N 1
ATOM 638 C CA . ASN A 1 79 ? 3.288 7.959 17.056 1.00 61.28 79 ASN A CA 1
ATOM 639 C C . ASN A 1 79 ? 3.599 8.465 18.471 1.00 61.28 79 ASN A C 1
ATOM 641 O O . ASN A 1 79 ? 3.233 7.809 19.444 1.00 61.28 79 ASN A O 1
ATOM 645 N N . GLU A 1 80 ? 4.312 9.586 18.601 1.00 52.25 80 GLU A N 1
ATOM 646 C CA . GLU A 1 80 ? 4.702 10.194 19.889 1.00 52.25 80 GLU A CA 1
ATOM 647 C C . GLU A 1 80 ? 3.510 10.852 20.624 1.00 52.25 80 GLU A C 1
ATOM 649 O O . GLU A 1 80 ? 3.636 11.904 21.245 1.00 52.25 80 GLU A O 1
ATOM 654 N N . GLY A 1 81 ? 2.328 10.238 20.545 1.00 44.19 81 GLY A N 1
ATOM 655 C CA . GLY A 1 81 ? 1.115 10.654 21.239 1.00 44.19 81 GLY A CA 1
ATOM 656 C C . GLY A 1 81 ? 1.029 9.998 22.614 1.00 44.19 81 GLY A C 1
ATOM 657 O O . GLY A 1 81 ? 0.697 8.824 22.720 1.00 44.19 81 GLY A O 1
ATOM 658 N N . GLU A 1 82 ? 1.381 10.772 23.639 1.00 43.09 82 GLU A N 1
ATOM 659 C CA . GLU A 1 82 ? 0.962 10.654 25.043 1.00 43.09 82 GLU A CA 1
ATOM 660 C C . GLU A 1 82 ? 0.930 9.253 25.685 1.00 43.09 82 GLU A C 1
ATOM 662 O O . GLU A 1 82 ? -0.099 8.594 25.760 1.00 43.09 82 GLU A O 1
ATOM 667 N N . CYS A 1 83 ? 2.061 8.873 26.292 1.00 36.59 83 CYS A N 1
ATOM 668 C CA . CYS A 1 83 ? 2.130 8.244 27.623 1.00 36.59 83 CYS A CA 1
ATOM 669 C C . CYS A 1 83 ? 3.577 8.337 28.161 1.00 36.59 83 CYS A C 1
ATOM 671 O O . CYS A 1 83 ? 4.244 7.331 28.392 1.00 36.59 83 CYS A O 1
ATOM 673 N N . ILE A 1 84 ? 4.099 9.557 28.361 1.00 42.03 84 ILE A N 1
ATOM 674 C CA . ILE A 1 84 ? 5.414 9.779 29.005 1.00 42.03 84 ILE A CA 1
ATOM 675 C C . ILE A 1 84 ? 5.251 9.970 30.519 1.00 42.03 84 ILE A C 1
ATOM 677 O O . ILE A 1 84 ? 5.733 10.953 31.056 1.00 42.03 84 ILE A O 1
ATOM 681 N N . TRP A 1 85 ? 4.594 9.071 31.257 1.00 36.34 85 TRP A N 1
ATOM 682 C CA . TRP A 1 85 ? 4.786 9.070 32.725 1.00 36.34 85 TRP A CA 1
ATOM 683 C C . TRP A 1 85 ? 4.710 7.705 33.427 1.00 36.34 85 TRP A C 1
ATOM 685 O O . TRP A 1 85 ? 4.626 7.647 34.651 1.00 36.34 85 TRP A O 1
ATOM 695 N N . ALA A 1 86 ? 4.859 6.588 32.713 1.00 40.06 86 ALA A N 1
ATOM 696 C CA . ALA A 1 86 ? 5.154 5.318 33.375 1.00 4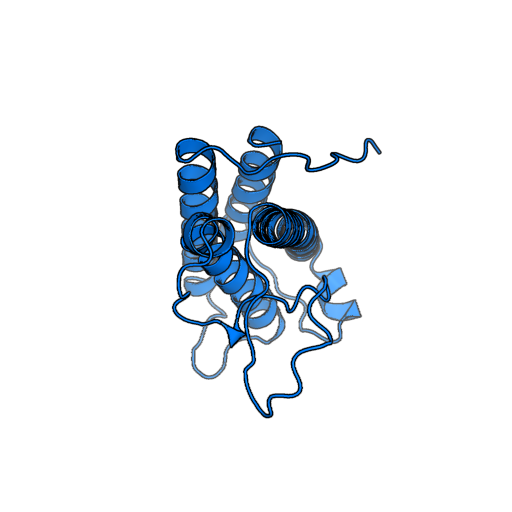0.06 86 ALA A CA 1
ATOM 697 C C . ALA A 1 86 ? 6.671 5.099 33.401 1.00 40.06 86 ALA A C 1
ATOM 699 O O . ALA A 1 86 ? 7.294 4.764 32.396 1.00 40.06 86 ALA A O 1
ATOM 700 N N . TYR A 1 87 ? 7.265 5.314 34.573 1.00 40.19 87 TYR A N 1
ATOM 701 C CA . TYR A 1 87 ? 8.627 4.923 34.923 1.00 40.19 87 TYR A CA 1
ATOM 702 C C . TYR A 1 87 ? 8.730 3.387 34.850 1.00 40.19 87 TYR A C 1
ATOM 704 O O . TYR A 1 87 ? 8.645 2.686 35.855 1.00 40.19 87 TYR A O 1
ATOM 712 N N . THR A 1 88 ? 8.800 2.824 33.644 1.00 38.41 88 THR A N 1
ATOM 713 C CA . THR A 1 88 ? 9.026 1.392 33.436 1.00 38.41 88 THR A CA 1
ATOM 714 C C . THR A 1 88 ? 9.847 1.179 32.170 1.00 38.41 88 THR A C 1
ATOM 716 O O . THR A 1 88 ? 9.396 1.277 31.035 1.00 38.41 88 THR A O 1
ATOM 719 N N . ILE A 1 89 ? 11.119 0.943 32.447 1.00 41.19 89 ILE A N 1
ATOM 720 C CA . ILE A 1 89 ? 12.197 0.423 31.616 1.00 41.19 89 ILE A CA 1
ATOM 721 C C . ILE A 1 89 ? 11.681 -0.578 30.554 1.00 41.19 89 ILE A C 1
ATOM 723 O O . ILE A 1 89 ? 11.048 -1.571 30.894 1.00 41.19 89 ILE A O 1
ATOM 727 N N . PHE A 1 90 ? 12.013 -0.330 29.278 1.00 38.03 90 PHE A N 1
ATOM 728 C CA . PHE A 1 90 ? 11.932 -1.277 28.149 1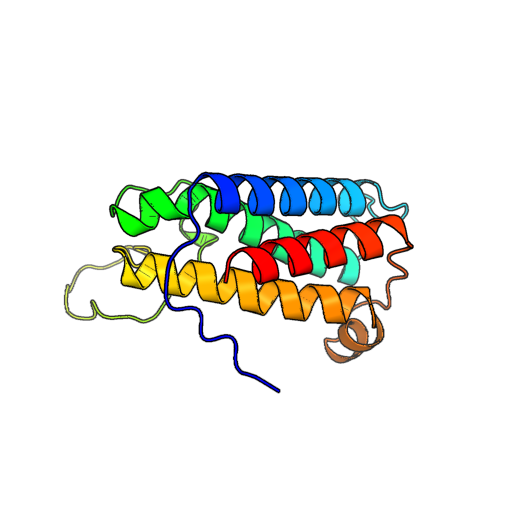.00 38.03 90 PHE A CA 1
ATOM 729 C C . PHE A 1 90 ? 10.542 -1.866 27.817 1.00 38.03 90 PHE A C 1
ATOM 731 O O . PHE A 1 90 ? 10.317 -3.070 27.898 1.00 38.03 90 PHE A O 1
ATOM 738 N N . SER A 1 91 ? 9.619 -1.048 27.305 1.00 42.06 91 SER A N 1
ATOM 739 C CA . SER A 1 91 ? 8.528 -1.581 26.479 1.00 42.06 91 SER A CA 1
ATOM 740 C C . SER A 1 91 ? 8.228 -0.640 25.319 1.00 42.06 91 SER A C 1
ATOM 742 O O . SER A 1 91 ? 7.705 0.457 25.506 1.00 42.06 91 SER A O 1
ATOM 744 N N . ALA A 1 92 ? 8.600 -1.057 24.106 1.00 50.72 92 ALA A N 1
ATOM 745 C CA . ALA A 1 92 ? 8.168 -0.433 22.862 1.00 50.72 92 ALA A CA 1
ATOM 746 C C . ALA A 1 92 ? 6.671 -0.722 22.669 1.00 50.72 92 ALA A C 1
ATOM 748 O O . ALA A 1 92 ? 6.288 -1.599 21.899 1.00 50.72 92 ALA A O 1
ATOM 749 N N . THR A 1 93 ? 5.827 -0.047 23.444 1.00 60.19 93 THR A N 1
ATOM 750 C CA . THR A 1 93 ? 4.379 -0.151 23.289 1.00 60.19 93 THR A CA 1
ATOM 751 C C . THR A 1 93 ? 3.966 0.690 22.089 1.00 60.19 93 THR A C 1
ATOM 753 O O . THR A 1 93 ? 4.340 1.854 21.961 1.00 60.19 93 THR A O 1
ATOM 756 N N . VAL A 1 94 ? 3.256 0.065 21.155 1.00 69.56 94 VAL A N 1
ATOM 757 C CA . VAL A 1 94 ? 2.612 0.778 20.051 1.00 69.56 94 VAL A CA 1
ATOM 758 C C . VAL A 1 94 ? 1.492 1.621 20.654 1.00 69.56 94 VAL A C 1
ATOM 760 O O . VAL A 1 94 ? 0.725 1.114 21.475 1.00 69.56 94 VAL A O 1
ATOM 763 N N . ALA A 1 95 ? 1.410 2.897 20.269 1.00 80.38 95 ALA A N 1
ATOM 764 C CA . ALA A 1 95 ? 0.288 3.751 20.646 1.00 80.38 95 ALA A CA 1
ATOM 765 C C . ALA A 1 95 ? -1.031 3.071 20.240 1.00 80.38 95 ALA A C 1
ATOM 767 O O . ALA A 1 95 ? -1.115 2.463 19.175 1.00 80.38 95 ALA A O 1
ATOM 768 N N . SER A 1 96 ? -2.055 3.142 21.086 1.00 85.88 96 SER A N 1
ATOM 769 C CA . SER A 1 96 ? -3.315 2.422 20.870 1.00 85.88 96 SER A CA 1
ATOM 770 C C . SER A 1 96 ? -4.534 3.311 21.086 1.00 85.88 96 SER A C 1
ATOM 772 O O . SER A 1 96 ? -4.416 4.431 21.578 1.00 85.88 96 SER A O 1
ATOM 774 N N . GLY A 1 97 ? -5.703 2.816 20.685 1.00 86.88 97 GLY A N 1
ATOM 775 C CA . GLY A 1 97 ? -6.951 3.573 20.673 1.00 86.88 97 GLY A CA 1
ATOM 776 C C . GLY A 1 97 ? -7.266 4.164 19.299 1.00 86.88 97 GLY A C 1
ATOM 777 O O . GLY A 1 97 ? -6.451 4.126 18.373 1.00 86.88 97 GLY A O 1
ATOM 778 N N . SER A 1 98 ? -8.476 4.708 19.158 1.00 89.38 98 SER A N 1
ATOM 779 C CA . SER A 1 98 ? -8.988 5.232 17.884 1.00 89.38 98 SER A CA 1
ATOM 780 C C . SER A 1 98 ? -8.097 6.316 17.272 1.00 89.38 98 SER A C 1
ATOM 782 O O . SER A 1 98 ? -7.920 6.341 16.058 1.00 89.38 98 SER A O 1
ATOM 784 N N . GLU A 1 99 ? -7.505 7.183 18.098 1.00 89.44 99 GLU A N 1
ATOM 785 C CA . GLU A 1 99 ? -6.594 8.238 17.642 1.00 89.44 99 GLU A CA 1
ATOM 786 C C . GLU A 1 99 ? -5.294 7.663 17.072 1.00 89.44 99 GLU A C 1
ATOM 788 O O . GLU A 1 99 ? -4.878 8.035 15.976 1.00 89.44 99 GLU A O 1
ATOM 793 N N . ALA A 1 100 ? -4.692 6.689 17.760 1.00 88.62 100 ALA A N 1
ATOM 794 C CA . ALA A 1 100 ? -3.489 6.025 17.274 1.00 88.62 100 ALA A CA 1
ATOM 795 C C . ALA A 1 100 ? -3.749 5.269 15.964 1.00 88.62 100 ALA A C 1
ATOM 797 O O . ALA A 1 100 ? -2.944 5.355 15.037 1.00 88.62 100 ALA A O 1
ATOM 798 N N . ALA A 1 101 ? -4.893 4.585 15.853 1.00 91.56 101 ALA A N 1
ATOM 799 C CA . ALA A 1 101 ? -5.296 3.922 14.617 1.00 91.56 101 ALA A CA 1
ATOM 800 C C . ALA A 1 101 ? -5.499 4.928 13.472 1.00 91.56 101 ALA A C 1
ATOM 802 O O . ALA A 1 101 ? -5.055 4.679 12.351 1.00 91.56 101 ALA A O 1
ATOM 803 N N . LEU A 1 102 ? -6.127 6.079 13.743 1.00 92.44 102 LEU A N 1
ATOM 804 C CA . LEU A 1 102 ? -6.323 7.137 12.749 1.00 92.44 102 LEU A CA 1
ATOM 805 C C . LEU A 1 102 ? -4.991 7.743 12.290 1.00 92.44 102 LEU A C 1
ATOM 807 O O . LEU A 1 102 ? -4.796 7.963 11.094 1.00 92.44 102 LEU A O 1
ATOM 811 N N . ALA A 1 103 ? -4.053 7.958 13.213 1.00 90.25 103 ALA A N 1
ATOM 812 C CA . ALA A 1 103 ? -2.706 8.418 12.896 1.00 90.25 103 ALA A CA 1
ATOM 813 C C . ALA A 1 103 ? -1.953 7.395 12.025 1.00 90.25 103 ALA A C 1
ATOM 815 O O . ALA A 1 103 ? -1.369 7.765 11.006 1.00 90.25 103 ALA A O 1
ATOM 816 N N . SER A 1 104 ? -2.031 6.100 12.352 1.00 91.44 104 SER A N 1
ATOM 817 C CA . SER A 1 104 ? -1.459 5.029 11.524 1.00 91.44 104 SER A CA 1
ATOM 818 C C . SER A 1 104 ? -2.094 4.954 10.130 1.00 91.44 104 SER A C 1
ATOM 820 O O . SER A 1 104 ? -1.381 4.802 9.140 1.00 91.44 104 SER A O 1
ATOM 822 N N . TYR A 1 105 ? -3.414 5.112 10.015 1.00 94.44 105 TYR A N 1
ATOM 823 C CA . TYR A 1 105 ? -4.087 5.162 8.714 1.00 94.44 105 TYR A CA 1
ATOM 824 C C . TYR A 1 105 ? -3.690 6.408 7.901 1.00 94.44 105 TYR A C 1
ATOM 826 O O . TYR A 1 105 ? -3.456 6.326 6.693 1.00 94.44 105 TYR A O 1
ATOM 834 N N . THR A 1 106 ? -3.535 7.553 8.564 1.00 93.00 106 THR A N 1
ATOM 835 C CA . THR A 1 106 ? -3.058 8.799 7.945 1.00 93.00 106 THR A CA 1
ATOM 836 C C . THR A 1 106 ? -1.641 8.648 7.387 1.00 93.00 106 THR A C 1
ATOM 838 O O . THR A 1 106 ? -1.356 9.100 6.273 1.00 93.00 106 THR A O 1
ATOM 841 N N . ASP A 1 107 ? -0.763 7.960 8.121 1.00 90.88 107 ASP A N 1
ATOM 842 C CA . ASP A 1 107 ? 0.581 7.605 7.662 1.00 90.88 107 ASP A CA 1
ATOM 843 C C . ASP A 1 107 ? 0.528 6.705 6.412 1.00 90.88 107 ASP A C 1
ATOM 845 O O . ASP A 1 107 ? 1.182 7.020 5.415 1.00 90.88 107 ASP A O 1
ATOM 849 N N . VAL A 1 108 ? -0.328 5.672 6.387 1.00 93.31 108 VAL A N 1
ATOM 850 C CA . VAL A 1 108 ? -0.544 4.824 5.193 1.00 93.31 108 VAL A CA 1
ATOM 851 C C . VAL A 1 108 ? -0.974 5.650 3.980 1.00 93.31 108 VAL A C 1
ATOM 853 O O . VAL A 1 108 ? -0.424 5.481 2.887 1.00 93.31 108 VAL A O 1
ATOM 856 N N . CYS A 1 109 ? -1.921 6.570 4.156 1.00 93.44 109 CYS A N 1
ATOM 857 C CA . CYS A 1 109 ? -2.406 7.416 3.069 1.00 93.44 109 CYS A CA 1
ATOM 858 C C . CYS A 1 109 ? -1.309 8.338 2.523 1.00 93.44 109 CYS A C 1
ATOM 860 O O . CYS A 1 109 ? -1.091 8.406 1.311 1.00 93.44 109 CYS A O 1
ATOM 862 N N . THR A 1 110 ? -0.567 8.997 3.415 1.00 90.38 110 THR A N 1
ATOM 863 C CA . THR A 1 110 ? 0.519 9.919 3.048 1.00 90.38 110 THR A CA 1
ATOM 864 C C . THR A 1 110 ? 1.666 9.187 2.346 1.00 90.38 110 THR A C 1
ATOM 866 O O . THR A 1 110 ? 2.181 9.650 1.319 1.00 90.38 110 THR A O 1
ATOM 869 N N . ARG A 1 111 ? 2.039 8.004 2.850 1.00 89.31 111 ARG A N 1
ATOM 870 C CA . ARG A 1 111 ? 3.067 7.149 2.241 1.00 89.31 111 ARG A CA 1
ATOM 871 C C . ARG A 1 111 ? 2.644 6.640 0.880 1.00 89.31 111 ARG A C 1
ATOM 873 O O . ARG A 1 111 ? 3.452 6.675 -0.037 1.00 89.31 111 ARG A O 1
ATOM 880 N N . THR A 1 112 ? 1.389 6.235 0.717 1.00 92.31 112 THR A N 1
ATOM 881 C CA . THR A 1 112 ? 0.887 5.761 -0.579 1.00 92.31 112 THR A CA 1
ATOM 882 C C . THR A 1 112 ? 0.967 6.852 -1.642 1.00 92.31 112 THR A C 1
ATOM 884 O O . THR A 1 112 ? 1.397 6.578 -2.761 1.00 92.31 112 THR A O 1
ATOM 887 N N . ILE A 1 113 ? 0.611 8.096 -1.303 1.00 91.38 113 ILE A N 1
ATOM 888 C CA . ILE A 1 113 ? 0.751 9.230 -2.229 1.00 91.38 113 ILE A CA 1
ATOM 889 C C . ILE A 1 113 ? 2.221 9.406 -2.615 1.00 91.38 113 ILE A C 1
ATOM 891 O O . ILE A 1 113 ? 2.540 9.440 -3.800 1.00 91.38 113 ILE A O 1
ATOM 895 N N . THR A 1 114 ? 3.112 9.452 -1.624 1.00 91.50 114 THR A N 1
ATOM 896 C CA . THR A 1 114 ? 4.558 9.605 -1.839 1.00 91.50 114 THR A CA 1
ATOM 897 C C . THR A 1 114 ? 5.132 8.487 -2.715 1.00 91.50 114 THR A C 1
ATOM 899 O O . THR A 1 114 ? 5.864 8.760 -3.662 1.00 91.50 114 THR A O 1
ATOM 902 N N . ILE A 1 115 ? 4.769 7.233 -2.440 1.00 93.00 115 ILE A N 1
ATOM 903 C CA . ILE A 1 115 ? 5.225 6.061 -3.192 1.00 93.00 115 ILE A CA 1
ATOM 904 C C . ILE A 1 115 ? 4.697 6.077 -4.621 1.00 93.00 115 ILE A C 1
ATOM 906 O O . ILE A 1 115 ? 5.459 5.800 -5.544 1.00 93.00 115 ILE A O 1
ATOM 910 N N . ASN A 1 116 ? 3.434 6.455 -4.828 1.00 95.75 116 ASN A N 1
ATOM 911 C CA . ASN A 1 116 ? 2.913 6.636 -6.175 1.00 95.75 116 ASN A CA 1
ATOM 912 C C . ASN A 1 116 ? 3.727 7.690 -6.932 1.00 95.75 116 ASN A C 1
ATOM 914 O O . ASN A 1 116 ? 4.148 7.425 -8.049 1.00 95.75 116 ASN A O 1
ATOM 918 N N . GLU A 1 117 ? 4.017 8.848 -6.336 1.00 93.88 117 GLU A N 1
ATOM 919 C CA . GLU A 1 117 ? 4.857 9.853 -7.003 1.00 93.88 117 GLU A CA 1
ATOM 920 C C . GLU A 1 117 ? 6.275 9.335 -7.303 1.00 93.88 117 GLU A C 1
ATOM 922 O O . GLU A 1 117 ? 6.791 9.596 -8.385 1.00 93.88 117 GLU A O 1
ATOM 927 N N . MET A 1 118 ? 6.887 8.534 -6.423 1.00 94.19 118 MET A N 1
ATOM 928 C CA . MET A 1 118 ? 8.189 7.903 -6.699 1.00 94.19 118 MET A CA 1
ATOM 929 C C . MET A 1 118 ? 8.134 6.893 -7.850 1.00 94.19 118 MET A C 1
ATOM 931 O O . MET A 1 118 ? 9.064 6.832 -8.651 1.00 94.19 118 MET A O 1
ATOM 935 N N . ILE A 1 119 ? 7.058 6.111 -7.948 1.00 96.12 119 ILE A N 1
ATOM 936 C CA . ILE A 1 119 ? 6.863 5.126 -9.020 1.00 96.12 119 ILE A CA 1
ATOM 937 C C . ILE A 1 119 ? 6.593 5.823 -10.362 1.00 96.12 119 ILE A C 1
ATOM 939 O O . ILE A 1 119 ? 7.114 5.402 -11.395 1.00 96.12 119 ILE A O 1
ATOM 943 N N . GLN A 1 120 ? 5.801 6.900 -10.355 1.00 95.50 120 GLN A N 1
ATOM 944 C CA . GLN A 1 120 ? 5.480 7.681 -11.555 1.00 95.50 120 GLN A CA 1
ATOM 945 C C . GLN A 1 120 ? 6.636 8.604 -11.979 1.00 95.50 120 GLN A C 1
ATOM 947 O O . GLN A 1 120 ? 6.800 8.896 -13.163 1.00 95.50 120 GLN A O 1
ATOM 952 N N . ASN A 1 121 ? 7.464 9.052 -11.03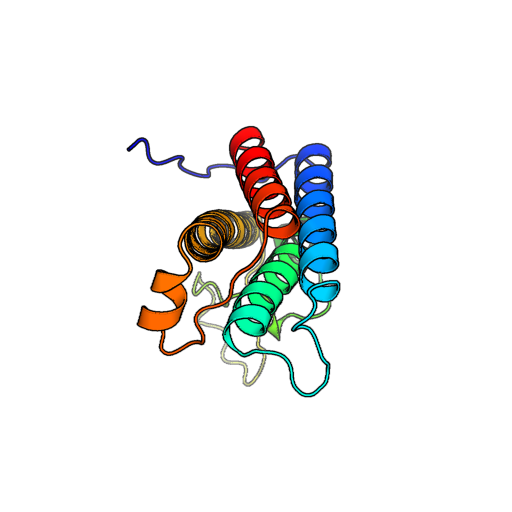0 1.00 93.56 121 ASN A N 1
ATOM 953 C CA . ASN A 1 121 ? 8.637 9.890 -11.265 1.00 93.56 121 ASN A CA 1
ATOM 954 C C . ASN A 1 121 ? 9.882 9.342 -10.532 1.00 93.56 121 ASN A C 1
ATOM 956 O O . ASN A 1 121 ? 10.302 9.891 -9.505 1.00 93.56 121 ASN A O 1
ATOM 960 N N . PRO A 1 122 ? 10.547 8.312 -11.095 1.00 90.69 122 PRO A N 1
ATOM 961 C CA . PRO A 1 122 ? 11.690 7.644 -10.460 1.00 90.69 122 PRO A CA 1
ATOM 962 C C . PRO A 1 122 ? 12.903 8.538 -10.167 1.00 90.69 122 PRO A C 1
ATOM 964 O O . PRO A 1 122 ? 13.753 8.182 -9.351 1.00 90.69 122 PRO A O 1
ATOM 967 N N . ARG A 1 123 ? 12.970 9.756 -10.728 1.00 91.19 123 ARG A N 1
ATOM 968 C CA . ARG A 1 123 ? 13.997 10.749 -10.356 1.00 91.19 123 ARG A CA 1
ATOM 969 C C . ARG A 1 123 ? 13.947 11.114 -8.871 1.00 91.19 123 ARG A C 1
ATOM 971 O O . ARG A 1 123 ? 14.978 11.472 -8.308 1.00 91.19 123 ARG A O 1
ATOM 978 N N . MET A 1 124 ? 12.785 10.991 -8.225 1.00 90.69 124 MET A N 1
ATOM 979 C CA . MET A 1 124 ? 12.658 11.198 -6.781 1.00 90.69 124 MET A CA 1
ATOM 980 C C . MET A 1 124 ? 13.481 10.188 -5.971 1.00 90.69 124 MET A C 1
ATOM 982 O O . MET A 1 124 ? 14.026 10.555 -4.935 1.00 90.69 124 MET A O 1
ATOM 986 N N . LEU A 1 125 ? 13.648 8.952 -6.457 1.00 90.69 125 LEU A N 1
ATOM 987 C CA . LEU A 1 125 ? 14.509 7.955 -5.810 1.00 90.69 125 LEU A CA 1
ATOM 988 C C . LEU A 1 125 ? 15.978 8.385 -5.853 1.00 90.69 125 LEU A C 1
ATOM 990 O O . LEU A 1 125 ? 16.686 8.291 -4.853 1.00 90.69 125 LEU A O 1
ATOM 994 N N . VAL A 1 126 ? 16.421 8.944 -6.980 1.00 90.62 126 VAL A N 1
ATOM 995 C CA . VAL A 1 126 ? 17.792 9.453 -7.136 1.00 90.62 126 VAL A CA 1
ATOM 996 C C . VAL A 1 126 ? 18.076 10.596 -6.162 1.00 90.62 126 VAL A C 1
ATOM 998 O O . VAL A 1 126 ? 19.154 10.644 -5.572 1.00 90.62 126 VAL A O 1
ATOM 1001 N N . MET A 1 127 ? 17.101 11.481 -5.924 1.00 89.62 127 MET A N 1
ATOM 1002 C CA . MET A 1 127 ? 17.224 12.549 -4.919 1.00 89.62 127 MET A CA 1
ATOM 1003 C C . MET A 1 127 ? 17.392 12.008 -3.490 1.00 89.62 127 MET A C 1
ATOM 1005 O O . MET A 1 127 ? 17.964 12.693 -2.647 1.00 89.62 127 MET A O 1
ATOM 1009 N N . LEU A 1 128 ? 16.947 10.775 -3.228 1.00 87.69 128 LEU A N 1
ATOM 1010 C CA . LEU A 1 128 ? 17.146 10.054 -1.967 1.00 87.69 128 LEU A CA 1
ATOM 1011 C C . LEU A 1 128 ? 18.429 9.202 -1.948 1.00 87.69 128 LEU A C 1
ATOM 1013 O O . LEU A 1 128 ? 18.648 8.436 -1.009 1.00 87.69 128 LEU A O 1
ATOM 1017 N N . GLY A 1 129 ? 19.282 9.309 -2.972 1.00 91.31 129 GLY A N 1
ATOM 1018 C CA . GLY A 1 129 ? 20.499 8.505 -3.099 1.00 91.31 129 GLY A CA 1
ATOM 1019 C C . GLY A 1 129 ? 20.235 7.037 -3.452 1.00 91.31 129 GLY A C 1
ATOM 1020 O O . GLY A 1 129 ? 21.064 6.175 -3.150 1.00 91.31 129 GLY A O 1
ATOM 1021 N N . LEU A 1 130 ? 19.082 6.741 -4.058 1.00 92.50 130 LEU A N 1
ATOM 1022 C CA . LEU A 1 130 ? 18.694 5.408 -4.523 1.00 92.50 130 LEU A CA 1
ATOM 1023 C C . LEU A 1 130 ? 18.875 5.278 -6.043 1.00 92.50 130 LEU A C 1
ATOM 1025 O O . LEU A 1 130 ? 19.087 6.258 -6.761 1.00 92.50 130 LEU A O 1
ATOM 1029 N N . SER A 1 131 ? 18.811 4.044 -6.536 1.00 90.31 131 SER A N 1
ATOM 1030 C CA . SER A 1 131 ? 18.855 3.736 -7.965 1.00 90.31 131 SER A CA 1
ATOM 1031 C C . SER A 1 131 ? 17.630 4.288 -8.696 1.00 90.31 131 SER A C 1
ATOM 1033 O O . SER A 1 131 ? 16.517 4.326 -8.169 1.00 90.31 131 SER A O 1
ATOM 1035 N N . ASN A 1 132 ? 17.846 4.708 -9.942 1.00 90.31 132 ASN A N 1
ATOM 1036 C CA . ASN A 1 132 ? 16.764 5.058 -10.851 1.00 90.31 132 ASN A CA 1
ATOM 1037 C C . ASN A 1 132 ? 16.176 3.767 -11.433 1.00 90.31 132 ASN A C 1
ATOM 1039 O O . ASN A 1 132 ? 16.791 3.160 -12.311 1.00 90.31 132 ASN A O 1
ATOM 1043 N N . VAL A 1 133 ? 15.025 3.344 -10.919 1.00 92.06 133 VAL A N 1
ATOM 1044 C CA . VAL A 1 133 ? 14.346 2.110 -11.333 1.00 92.06 133 VAL A CA 1
ATOM 1045 C C . VAL A 1 133 ? 13.300 2.429 -12.391 1.00 92.06 133 VAL A C 1
ATOM 1047 O O . VAL A 1 133 ? 12.508 3.356 -12.223 1.00 92.06 133 VAL A O 1
ATOM 1050 N N . ASP A 1 134 ? 13.273 1.651 -13.470 1.00 94.12 134 ASP A N 1
ATOM 1051 C CA . ASP A 1 134 ? 12.115 1.612 -14.360 1.00 94.12 134 ASP A CA 1
ATOM 1052 C C . ASP A 1 134 ? 11.115 0.599 -13.802 1.00 94.12 134 ASP A C 1
ATOM 1054 O O . ASP A 1 134 ? 11.348 -0.599 -13.879 1.00 94.12 134 ASP A O 1
ATOM 1058 N N . PHE A 1 135 ? 10.029 1.080 -13.200 1.00 94.44 135 PHE A N 1
ATOM 1059 C CA . PHE A 1 135 ? 9.025 0.224 -12.565 1.00 94.44 135 PHE A CA 1
ATOM 1060 C C . PHE A 1 135 ? 8.118 -0.515 -13.564 1.00 94.44 135 PHE A C 1
ATOM 1062 O O . PHE A 1 135 ? 7.439 -1.472 -13.186 1.00 94.44 135 PHE A O 1
ATOM 1069 N N . GLY A 1 136 ? 8.070 -0.078 -14.825 1.00 95.94 136 GLY A N 1
ATOM 1070 C CA . GLY A 1 136 ? 7.148 -0.614 -15.824 1.00 95.94 136 GLY A CA 1
ATOM 1071 C C . GLY A 1 136 ? 5.659 -0.344 -15.538 1.00 95.94 136 GLY A C 1
ATOM 1072 O O . GLY A 1 136 ? 5.249 0.077 -14.452 1.00 95.94 136 GLY A O 1
ATOM 1073 N N . SER A 1 137 ?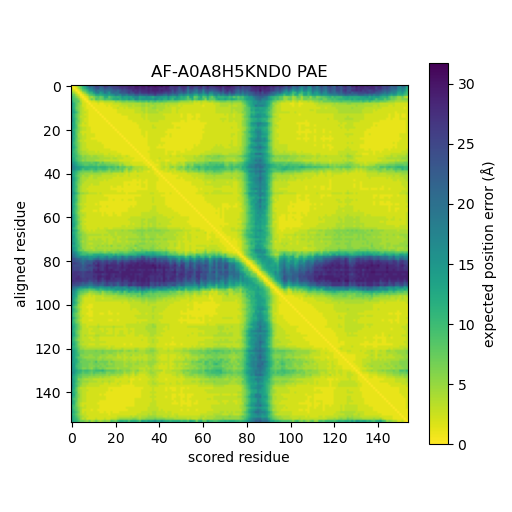 4.815 -0.611 -16.541 1.00 96.81 137 SER A N 1
ATOM 1074 C CA . SER A 1 137 ? 3.380 -0.284 -16.496 1.00 96.81 137 SER A CA 1
ATOM 1075 C C . SER A 1 137 ? 2.614 -1.055 -15.421 1.00 96.81 137 SER A C 1
ATOM 1077 O O . SER A 1 137 ? 1.747 -0.488 -14.766 1.00 96.81 137 SER A O 1
ATOM 1079 N N . ALA A 1 138 ? 2.957 -2.323 -15.178 1.00 97.25 138 ALA A N 1
ATOM 1080 C CA . ALA A 1 138 ? 2.258 -3.146 -14.193 1.00 97.25 138 ALA A CA 1
ATOM 1081 C C . ALA A 1 138 ? 2.341 -2.554 -12.773 1.00 97.25 138 ALA A C 1
ATOM 1083 O O . ALA A 1 138 ? 1.320 -2.430 -12.096 1.00 97.25 138 ALA A O 1
ATOM 1084 N N . ILE A 1 139 ? 3.532 -2.140 -12.324 1.00 98.12 139 ILE A N 1
ATOM 1085 C CA . ILE A 1 139 ? 3.715 -1.529 -10.998 1.00 98.12 139 ILE A CA 1
ATOM 1086 C C . ILE A 1 139 ? 3.074 -0.135 -10.959 1.00 98.12 139 ILE A C 1
ATOM 1088 O O . ILE A 1 139 ? 2.416 0.205 -9.975 1.00 98.12 139 ILE A O 1
ATOM 1092 N N . GLN A 1 140 ? 3.201 0.650 -12.034 1.00 98.19 140 GLN A N 1
ATOM 1093 C CA . GLN A 1 140 ? 2.570 1.970 -12.150 1.00 98.19 140 GLN A CA 1
ATOM 1094 C C . GLN A 1 140 ? 1.042 1.897 -12.023 1.00 98.19 140 GLN A C 1
ATOM 1096 O O . GLN A 1 140 ? 0.454 2.646 -11.241 1.00 98.19 140 GLN A O 1
ATOM 1101 N N . GLU A 1 141 ? 0.398 0.973 -12.738 1.00 98.25 141 GLU A N 1
ATOM 1102 C CA . GLU A 1 141 ? -1.050 0.755 -12.690 1.00 98.25 141 GLU A CA 1
ATOM 1103 C C . GLU A 1 141 ? -1.512 0.306 -11.300 1.00 98.25 141 GLU A C 1
ATOM 1105 O O . GLU A 1 141 ? -2.497 0.828 -10.774 1.00 98.25 141 GLU A O 1
ATOM 1110 N N . LYS A 1 142 ? -0.800 -0.641 -10.672 1.00 98.56 142 LYS A N 1
ATOM 1111 C CA . LYS A 1 142 ? -1.150 -1.104 -9.320 1.00 98.56 142 LYS A CA 1
ATOM 1112 C C . LYS A 1 142 ? -0.950 -0.016 -8.273 1.00 98.56 142 LYS A C 1
ATOM 1114 O O . LYS A 1 142 ? -1.806 0.136 -7.408 1.00 98.56 142 LYS A O 1
ATOM 1119 N N . SER A 1 143 ? 0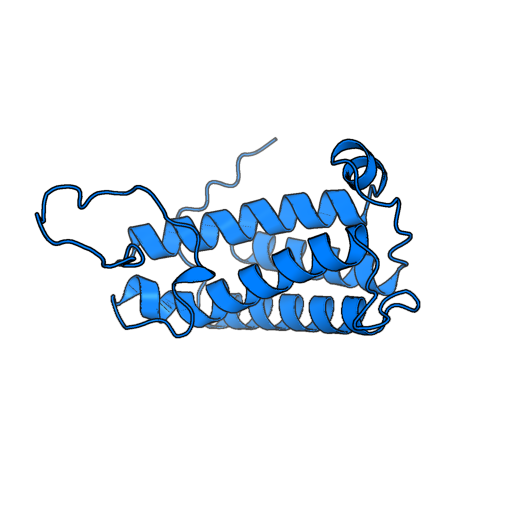.103 0.791 -8.380 1.00 98.00 143 SER A N 1
ATOM 1120 C CA . SER A 1 143 ? 0.318 1.927 -7.481 1.00 98.00 143 SER A CA 1
ATOM 1121 C C . SER A 1 143 ? -0.796 2.971 -7.587 1.00 98.00 143 SER A C 1
ATOM 1123 O O . SER A 1 143 ? -1.354 3.385 -6.566 1.00 98.00 143 SER A O 1
ATOM 1125 N N . ALA A 1 144 ? -1.206 3.311 -8.813 1.00 97.81 144 ALA A N 1
ATOM 1126 C CA . ALA A 1 144 ? -2.338 4.201 -9.043 1.00 97.81 144 ALA A CA 1
ATOM 1127 C C . ALA A 1 144 ? -3.645 3.620 -8.472 1.00 97.81 144 ALA A C 1
ATOM 1129 O O . ALA A 1 144 ? -4.428 4.347 -7.862 1.00 97.81 144 ALA A O 1
ATOM 1130 N N . ALA A 1 145 ? -3.861 2.306 -8.589 1.00 98.00 145 ALA A N 1
ATOM 1131 C CA . ALA A 1 145 ? -5.036 1.644 -8.027 1.00 98.00 145 ALA A CA 1
ATOM 1132 C C . ALA A 1 145 ? -5.090 1.712 -6.488 1.00 98.00 145 ALA A C 1
ATOM 1134 O O . ALA A 1 145 ? -6.177 1.887 -5.935 1.00 98.00 145 ALA A O 1
ATOM 1135 N N . VAL A 1 146 ? -3.950 1.625 -5.787 1.00 97.69 146 VAL A N 1
ATOM 1136 C CA . VAL A 1 146 ? -3.907 1.854 -4.328 1.00 97.69 146 VAL A CA 1
ATOM 1137 C C . VAL A 1 146 ? -4.280 3.306 -4.009 1.00 97.69 146 VAL A C 1
ATOM 1139 O O . VAL A 1 146 ? -5.116 3.549 -3.138 1.00 97.69 146 VAL A O 1
ATOM 1142 N N . LYS A 1 147 ? -3.709 4.278 -4.735 1.00 96.56 147 LYS A N 1
ATOM 1143 C CA . LYS A 1 147 ? -4.008 5.709 -4.551 1.00 96.56 147 LYS A CA 1
ATOM 1144 C C . LYS A 1 147 ? -5.498 6.009 -4.744 1.00 96.56 147 LYS A C 1
ATOM 1146 O O . LYS A 1 147 ? -6.080 6.711 -3.919 1.00 96.56 147 LYS A O 1
ATOM 1151 N N . GLU A 1 148 ? -6.129 5.455 -5.778 1.00 96.19 148 GLU A N 1
ATOM 1152 C CA . GLU A 1 148 ? -7.569 5.634 -6.010 1.00 96.19 148 GLU A CA 1
ATOM 1153 C C . GLU A 1 148 ? -8.432 4.918 -4.959 1.00 96.19 148 GLU A C 1
ATOM 1155 O O . GLU A 1 148 ? -9.452 5.469 -4.544 1.00 96.19 148 GLU A O 1
ATOM 1160 N N . ALA A 1 149 ? -8.020 3.744 -4.463 1.00 96.00 149 ALA A N 1
ATOM 1161 C CA . ALA A 1 149 ? -8.719 3.068 -3.365 1.00 96.00 149 ALA A CA 1
ATOM 1162 C C . ALA A 1 149 ? -8.711 3.914 -2.080 1.00 96.00 149 ALA A C 1
ATOM 1164 O O . ALA A 1 149 ? -9.752 4.090 -1.452 1.00 96.00 149 ALA A O 1
ATOM 1165 N N . ILE A 1 150 ? -7.564 4.507 -1.734 1.00 94.12 150 ILE A N 1
ATOM 1166 C CA . ILE A 1 150 ? -7.438 5.416 -0.584 1.00 94.12 150 ILE A CA 1
ATOM 1167 C C . ILE A 1 150 ? -8.261 6.688 -0.788 1.00 94.12 150 ILE A C 1
ATOM 1169 O O . ILE A 1 150 ? -8.937 7.143 0.130 1.00 94.12 150 ILE A O 1
ATOM 1173 N N . LYS A 1 151 ? -8.235 7.266 -1.989 1.00 92.75 151 LYS A N 1
ATOM 1174 C CA . LYS A 1 151 ? -9.051 8.437 -2.317 1.00 92.75 151 LYS A CA 1
ATOM 1175 C C . LYS A 1 151 ? -10.551 8.143 -2.242 1.00 92.75 151 LYS A C 1
ATOM 1177 O O . LYS A 1 151 ? -11.303 9.017 -1.854 1.00 92.75 151 LYS A O 1
ATOM 1182 N N . SER A 1 152 ? -10.983 6.935 -2.597 1.00 91.88 152 SER A N 1
ATOM 1183 C CA . SER A 1 152 ? -12.395 6.531 -2.506 1.00 91.88 152 SER A CA 1
ATOM 1184 C C . SER A 1 152 ? -12.842 6.245 -1.067 1.00 91.88 152 SER A C 1
ATOM 1186 O O . SER A 1 152 ? -14.039 6.184 -0.796 1.00 91.88 152 SER A O 1
ATOM 1188 N N . ALA A 1 153 ? -11.891 6.042 -0.151 1.00 89.94 153 ALA A N 1
ATOM 1189 C CA . ALA A 1 153 ? -12.148 5.760 1.256 1.00 89.94 153 ALA A CA 1
ATOM 1190 C C . ALA A 1 153 ? -12.172 7.012 2.153 1.00 89.94 153 ALA A C 1
ATOM 1192 O O . ALA A 1 153 ? -12.519 6.891 3.327 1.00 89.94 153 ALA A O 1
ATOM 1193 N N . ASN A 1 154 ? -11.804 8.186 1.622 1.00 82.88 154 ASN A N 1
ATOM 1194 C CA . ASN A 1 154 ? -11.664 9.450 2.356 1.00 82.88 154 ASN A CA 1
ATOM 1195 C C . ASN A 1 154 ? -12.492 10.565 1.715 1.00 82.88 154 ASN A C 1
ATOM 1197 O O . ASN A 1 154 ? -13.115 11.328 2.482 1.00 82.88 154 ASN A O 1
#

Secondary structure (DSSP, 8-state):
-------SPPPHHHHHHHHHHHHHHHHHHHTSTT--TTS--HHHHHHHHHHHHHHHHHHHHHHHHTTPPPS-GGGS-----S-TT---SS--PPP-SHHHHHHHHHHHHHHHHHHHHHHH-THHHHHTT------HHHHHHHHHHHHHHHHHT-

pLDDT: mean 86.6, std 16.99, range [36.34, 98.62]

Radius of gyration: 16.49 Å; Cα contacts (8 Å, |Δi|>4): 166; chains: 1; bounding box: 36×34×51 Å

Solvent-accessible surface area (backbone atoms only — not comparable to full-atom values): 8896 Å² total; per-residue (Å²): 131,84,80,82,74,80,85,71,73,61,52,72,69,50,44,50,52,34,38,54,30,34,50,53,29,50,52,41,51,63,65,34,91,64,49,41,84,92,70,46,45,65,34,59,47,52,54,47,55,52,44,52,40,40,34,52,50,62,76,36,38,67,29,27,32,69,60,44,87,63,96,62,52,88,68,52,81,84,60,91,67,84,79,92,78,72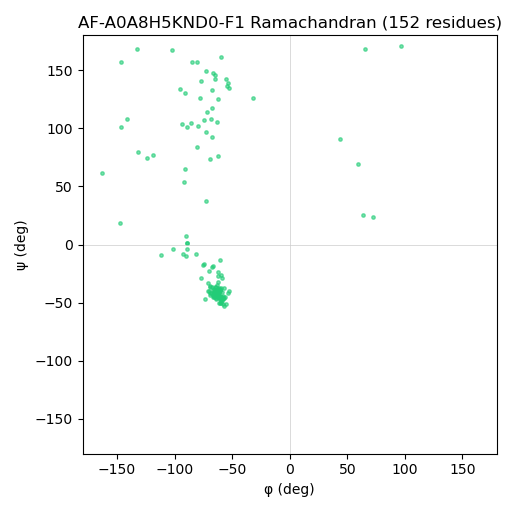,96,62,86,90,70,91,71,66,52,51,26,61,66,38,26,40,52,53,50,48,50,39,53,54,49,44,52,52,50,35,51,33,58,77,39,28,67,56,32,42,78,70,75,34,50,74,57,84,63,55,67,69,35,44,54,30,37,50,50,31,46,50,43,53,60,74,54,107

Nearest PDB structures (foldseek):
  7sqo-assembly1_R  TM=4.218E-01  e=2.891E+00  Homo sapiens
  8gy7-assembly1_R  TM=2.957E-01  e=1.844E+00  Homo sapiens
  8xjo-assembly1_R  TM=3.606E-01  e=5.819E+00  synthetic construct

Foldseek 3Di:
DDPPPQDADFDPVLLVQLLVLLVQLLVLLCPDPQNDPPPHFPLSVVLNLLSVLLSQLSVCLVCQQVVHDRDCLVSQDQPVPDDPPPPDPDDSRQHGHRVSSSVSNVVSLVSLVVSLCCQVPVVVCVVVVGDSDPSDDSSNVSSVSSNVSSVVRD

Organism: NCBI:txid48495

Sequence (154 aa):
MSSNTISQLPTPEQRETITARLEDLIKAIESHSQWTPPNVDRGLFHVWDFVKRSHYIMTELDNIAAGRKVQHPEQIPKNEGECIWAYTIFSATVASGSEAALASYTDVCTRTITINEMIQNPRMLVMLGLSNVDFGSAIQEKSAAVKEAIKSAN

Mean predicted aligned error: 6.46 Å